Protein AF-A0A8B6C8G4-F1 (afdb_monomer)

Solvent-accessible surface area (backbone atoms only — not comparable to full-atom values): 9786 Å² total; per-residue (Å²): 141,75,68,68,64,62,50,53,52,53,51,51,54,58,63,74,62,64,73,76,78,64,76,90,49,58,99,66,37,37,70,28,88,89,69,49,67,44,55,48,82,54,49,60,63,91,54,79,80,37,96,80,40,46,37,55,51,87,55,77,76,71,68,75,41,63,93,75,34,34,70,36,101,86,72,50,67,31,75,45,74,84,71,48,80,76,64,97,81,79,86,76,82,86,90,73,92,89,81,84,78,87,71,88,72,74,48,74,70,57,52,53,51,51,54,53,52,52,52,51,54,54,50,52,51,50,50,52,50,50,52,50,48,54,53,48,52,54,47,51,54,51,49,52,56,48,46,61,73,73,66,74,124

Radius of gyration: 32.7 Å; Cα contacts (8 Å, |Δi|>4): 81; chains: 1; bounding box: 85×37×77 Å

Mean predicted aligned error: 20.76 Å

InterPro domains:
  IPR002172 Low-density lipoprotein (LDL) receptor class A repeat [PF00057] (24-59)
  IPR002172 Low-density lipoprotein (LDL) receptor class A repeat [PS50068] (24-60)
  IPR002172 Low-density lipoprotein (LDL) receptor class A repeat [SM00192] (24-61)
  IPR002172 Low-density lipoprotein (LDL) receptor class A repeat [cd00112] (25-59)
  IPR023415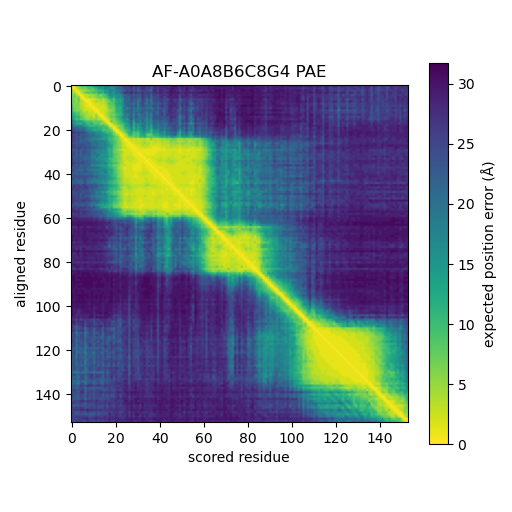 Low-density lipoprotein (LDL) receptor class A, conserved site [PS01209] (37-59)
  IPR036055 LDL receptor-like superfamily [G3DSA:4.10.400.10] (23-63)
  IPR036055 LDL receptor-like superfamily [SSF57424] (19-60)
  IPR051221 Low-density lipoprotein receptor-related [PTHR22722] (20-84)

Secondary structure (DSSP, 8-state):
--HHHHHHHHHHHHHHT------SS-TTEEE-TTS-EEEGGGTTSSS--STTSTTSTT-----PPPTT-EE-TTS-EESSGGGS---TT----S-------------HHHHHHHHHHHHHHHHHHHHHHHHHHHHHHHHHHHHHHHHHHHS--

Nearest PDB structures (foldseek):
  8yw2-assembly1_A  TM=6.667E-01  e=1.026E-03  Homo sapiens
  2fcw-assembly1_B  TM=5.399E-01  e=4.015E-04  Homo sapiens
  5b4y-assembly1_B  TM=6.047E-01  e=6.419E-04  Homo sapiens
  8yw1-assembly1_C  TM=5.897E-01  e=3.921E-03  Homo sapiens
  8jxd-assembly1_B-2  TM=5.571E-01  e=2.006E-03  Rattus norvegicus

Organism: Mytilus galloprovincialis (NCBI:txid29158)

Structure (mmCIF, N/CA/C/O backbone):
data_AF-A0A8B6C8G4-F1
#
_entry.id   AF-A0A8B6C8G4-F1
#
loop_
_atom_site.group_PDB
_atom_site.id
_atom_site.type_symbol
_atom_site.label_atom_id
_atom_site.label_alt_id
_atom_site.label_comp_id
_atom_site.label_asym_id
_atom_site.label_entity_id
_atom_site.label_seq_id
_atom_site.pdbx_PDB_ins_code
_atom_site.Cartn_x
_atom_site.Cartn_y
_atom_site.Cartn_z
_atom_site.occupancy
_atom_site.B_iso_or_equiv
_atom_site.auth_seq_id
_atom_site.auth_comp_id
_atom_site.auth_asym_id
_atom_site.auth_atom_id
_atom_site.pdbx_PDB_model_num
ATOM 1 N N . MET A 1 1 ? -23.536 -12.286 34.366 1.00 47.88 1 MET A N 1
ATOM 2 C CA . MET A 1 1 ? -22.351 -11.418 34.167 1.00 47.88 1 MET A CA 1
ATOM 3 C C . MET A 1 1 ? -21.100 -12.256 33.842 1.00 47.88 1 MET A C 1
ATOM 5 O O . MET A 1 1 ? -20.172 -12.292 34.631 1.00 47.88 1 MET A O 1
ATOM 9 N N . LYS A 1 2 ? -21.072 -12.982 32.708 1.00 55.75 2 LYS A N 1
ATOM 10 C CA . LYS A 1 2 ? -19.944 -13.869 32.309 1.00 55.75 2 LYS A CA 1
ATOM 11 C C . LYS A 1 2 ? -19.291 -13.495 30.964 1.00 55.75 2 LYS A C 1
ATOM 13 O O . LYS A 1 2 ? -18.298 -14.089 30.576 1.00 55.75 2 LYS A O 1
ATOM 18 N N . ILE A 1 3 ? -19.812 -12.470 30.286 1.00 52.50 3 ILE A N 1
ATOM 19 C CA . ILE A 1 3 ? -19.383 -12.043 28.941 1.00 52.50 3 ILE A CA 1
ATOM 20 C C . ILE A 1 3 ? -18.206 -11.048 28.965 1.00 52.50 3 ILE A C 1
ATOM 22 O O . ILE A 1 3 ? -17.544 -10.858 27.953 1.00 52.50 3 ILE A O 1
ATOM 26 N N . ARG A 1 4 ? -17.869 -10.451 30.119 1.00 68.25 4 ARG A N 1
ATOM 27 C CA . ARG A 1 4 ? -16.829 -9.404 30.185 1.00 68.25 4 ARG A CA 1
ATOM 28 C C . ARG A 1 4 ? -15.389 -9.920 30.198 1.00 68.25 4 ARG A C 1
ATOM 30 O O . ARG A 1 4 ? -14.518 -9.235 29.690 1.00 68.25 4 ARG A O 1
ATOM 37 N N . ILE A 1 5 ? -15.139 -11.119 30.722 1.00 61.88 5 ILE A N 1
ATOM 38 C CA . ILE A 1 5 ? -13.772 -11.659 30.830 1.00 61.88 5 ILE A CA 1
ATOM 39 C C . ILE A 1 5 ? -13.313 -12.251 29.486 1.00 61.88 5 ILE A C 1
ATOM 41 O O . ILE A 1 5 ? -12.198 -11.990 29.056 1.00 61.88 5 ILE A O 1
ATOM 45 N N . SER A 1 6 ? -14.196 -12.948 28.762 1.00 71.00 6 SER A N 1
ATOM 46 C CA . SER A 1 6 ? -13.865 -13.535 27.452 1.00 71.00 6 SER A CA 1
ATOM 47 C C . SER A 1 6 ? -13.630 -12.481 26.364 1.00 71.00 6 SER A C 1
ATOM 49 O O . SER A 1 6 ? -12.776 -12.673 25.507 1.00 71.00 6 SER A O 1
ATOM 51 N N . PHE A 1 7 ? -14.354 -11.357 26.406 1.00 73.31 7 PHE A N 1
ATOM 52 C CA . PHE A 1 7 ? -14.215 -10.291 25.408 1.00 73.31 7 PHE A CA 1
ATOM 53 C C . PHE A 1 7 ? -12.891 -9.533 25.573 1.00 73.31 7 PHE A C 1
ATOM 55 O O . PHE A 1 7 ? -12.218 -9.250 24.590 1.00 73.31 7 PHE A O 1
ATOM 62 N N . LEU A 1 8 ? -12.472 -9.278 26.819 1.00 74.19 8 LEU A N 1
ATOM 63 C CA . LEU A 1 8 ? -11.188 -8.637 27.115 1.00 74.19 8 LEU A CA 1
ATOM 64 C C . LEU A 1 8 ? -9.992 -9.511 26.724 1.00 74.19 8 LEU A C 1
ATOM 66 O O . LEU A 1 8 ? -9.002 -8.979 26.238 1.00 74.19 8 LEU A O 1
ATOM 70 N N . VAL A 1 9 ? -10.092 -10.835 26.879 1.00 76.50 9 VAL A N 1
ATOM 71 C CA . VAL A 1 9 ? -9.036 -11.771 26.455 1.00 76.50 9 VAL A CA 1
ATOM 72 C C . VAL A 1 9 ? -8.906 -11.807 24.930 1.00 76.50 9 VAL A C 1
ATOM 74 O O . VAL A 1 9 ? -7.793 -11.766 24.422 1.00 76.50 9 VAL A O 1
ATOM 77 N N . ILE A 1 10 ? -10.021 -11.811 24.193 1.00 74.94 10 ILE A N 1
ATOM 78 C CA . ILE A 1 10 ? -10.001 -11.772 22.721 1.00 74.94 10 ILE A CA 1
ATOM 79 C C . ILE A 1 10 ? -9.410 -10.448 22.225 1.00 74.94 10 ILE A C 1
ATOM 81 O O . ILE A 1 10 ? -8.524 -10.459 21.378 1.00 74.94 10 ILE A O 1
ATOM 85 N N . VAL A 1 11 ? -9.833 -9.319 22.802 1.00 77.94 11 VAL A N 1
ATOM 86 C CA . VAL A 1 11 ? -9.288 -7.994 22.464 1.00 77.94 11 VAL A CA 1
ATOM 87 C C . VAL A 1 11 ? -7.790 -7.915 22.782 1.00 77.94 11 VAL A C 1
ATOM 89 O O . VAL A 1 11 ? -7.026 -7.422 21.961 1.00 77.94 11 VAL A O 1
ATOM 92 N N . TYR A 1 12 ? -7.349 -8.452 23.925 1.00 77.62 12 TYR A N 1
ATOM 93 C CA . TYR A 1 12 ? -5.933 -8.511 24.299 1.00 77.62 12 TYR A CA 1
ATOM 94 C C . TYR A 1 12 ? -5.101 -9.327 23.296 1.00 77.62 12 TYR A C 1
ATOM 96 O O . TYR A 1 12 ? -4.070 -8.845 22.838 1.00 77.62 12 TYR A O 1
ATOM 104 N N . ILE A 1 13 ? -5.585 -10.505 22.885 1.00 73.44 13 ILE A N 1
ATOM 105 C CA . ILE A 1 13 ? -4.914 -11.363 21.892 1.00 73.44 13 ILE A CA 1
ATOM 106 C C . ILE A 1 13 ? -4.844 -10.678 20.516 1.00 73.44 13 ILE A C 1
ATOM 108 O O . ILE A 1 13 ? -3.820 -10.771 19.841 1.00 73.44 13 ILE A O 1
ATOM 112 N N . SER A 1 14 ? -5.889 -9.954 20.097 1.00 70.56 14 SER A N 1
ATOM 113 C CA . SER A 1 14 ? -5.883 -9.191 18.839 1.00 70.56 14 SER A CA 1
ATOM 114 C C . SER A 1 14 ? -4.897 -8.017 18.856 1.00 70.56 14 SER A C 1
ATOM 116 O O . SER A 1 14 ? -4.291 -7.732 17.830 1.00 70.56 14 SER A O 1
ATOM 118 N N . ILE A 1 15 ? -4.704 -7.362 20.009 1.00 71.19 15 ILE A N 1
ATOM 119 C CA . ILE A 1 15 ? -3.750 -6.250 20.168 1.00 71.19 15 ILE A CA 1
ATOM 120 C C . ILE A 1 15 ? -2.296 -6.754 20.174 1.00 71.19 15 ILE A C 1
ATOM 122 O O . ILE A 1 15 ? -1.432 -6.104 19.595 1.00 71.19 15 ILE A O 1
ATOM 126 N N . THR A 1 16 ? -2.005 -7.910 20.784 1.00 66.50 16 THR A N 1
ATOM 127 C CA . THR A 1 16 ? -0.635 -8.462 20.842 1.00 66.50 16 THR A CA 1
ATOM 128 C C . THR A 1 16 ? -0.210 -9.225 19.585 1.00 66.50 16 THR A C 1
ATOM 130 O O . THR A 1 16 ? 0.962 -9.561 19.462 1.00 66.50 16 THR A O 1
ATOM 133 N N . SER A 1 17 ? -1.139 -9.525 18.668 1.00 61.75 17 SER A N 1
ATOM 134 C CA . SER A 1 17 ? -0.864 -10.246 17.408 1.00 61.75 17 SER A CA 1
ATOM 135 C C . SER A 1 17 ? -0.681 -9.321 16.201 1.00 61.75 17 SER A C 1
ATOM 137 O O . SER A 1 17 ? -0.561 -9.802 15.074 1.00 61.75 17 SER A O 1
ATOM 139 N N . TYR A 1 18 ? -0.677 -8.001 16.409 1.00 63.53 18 TYR A N 1
ATOM 140 C CA . TYR A 1 18 ? -0.331 -7.041 15.367 1.00 63.53 18 TYR A CA 1
ATOM 141 C C . TYR A 1 18 ? 1.185 -7.074 15.151 1.00 63.53 18 TYR A C 1
ATOM 143 O O . TYR A 1 18 ? 1.927 -6.240 15.665 1.00 63.53 18 TYR A O 1
ATOM 151 N N . ASN A 1 19 ? 1.653 -8.084 14.420 1.00 65.44 19 ASN A N 1
ATOM 152 C CA . ASN A 1 19 ? 2.958 -8.008 13.789 1.00 65.44 19 ASN A CA 1
ATOM 153 C C . ASN A 1 19 ? 2.841 -6.963 12.684 1.00 65.44 19 ASN A C 1
ATOM 155 O O . ASN A 1 19 ? 2.297 -7.235 11.615 1.00 65.44 19 ASN A O 1
ATOM 159 N N . VAL A 1 20 ? 3.319 -5.756 12.976 1.00 69.62 20 VAL A N 1
ATOM 160 C CA . VAL A 1 20 ? 3.715 -4.813 11.936 1.00 69.62 20 VAL A CA 1
ATOM 161 C C . VAL A 1 20 ? 4.837 -5.504 11.185 1.00 69.62 20 VAL A C 1
ATOM 163 O O . VAL A 1 20 ? 5.959 -5.584 11.675 1.00 69.62 20 VAL A O 1
ATOM 166 N N . THR A 1 21 ? 4.532 -6.058 10.022 1.00 56.59 21 THR A N 1
ATOM 167 C CA . THR A 1 21 ? 5.556 -6.236 9.002 1.00 56.59 21 THR A CA 1
ATOM 168 C C . THR A 1 21 ? 5.907 -4.825 8.551 1.00 56.59 21 THR A C 1
ATOM 170 O O . THR A 1 21 ? 5.223 -4.252 7.701 1.00 56.59 21 THR A O 1
ATOM 173 N N . GLU A 1 22 ? 6.876 -4.213 9.240 1.00 56.06 22 GLU A N 1
ATOM 174 C CA . GLU A 1 22 ? 7.553 -3.028 8.724 1.00 56.06 22 GLU A CA 1
ATOM 175 C C . GLU A 1 22 ? 8.068 -3.386 7.335 1.00 56.06 22 GLU A C 1
ATOM 177 O O . GLU A 1 22 ? 8.484 -4.523 7.104 1.00 56.06 22 GLU A O 1
ATOM 182 N N . ALA A 1 23 ? 7.999 -2.432 6.410 1.00 59.81 23 ALA A N 1
ATOM 183 C CA . ALA A 1 23 ? 8.735 -2.549 5.166 1.00 59.81 23 ALA A CA 1
ATOM 184 C C . ALA A 1 23 ? 10.195 -2.859 5.530 1.00 59.81 23 ALA A C 1
ATOM 186 O O . ALA A 1 23 ? 10.822 -2.092 6.260 1.00 59.81 23 ALA A O 1
ATOM 187 N N . THR A 1 24 ? 10.679 -4.024 5.109 1.00 73.19 24 THR A N 1
ATOM 188 C CA . THR A 1 24 ? 11.983 -4.581 5.486 1.00 73.19 24 THR A CA 1
ATOM 189 C C . THR A 1 24 ? 13.137 -3.725 4.965 1.00 73.19 24 THR A C 1
ATOM 191 O O . THR A 1 24 ? 14.176 -3.669 5.618 1.00 73.19 24 THR A O 1
ATOM 194 N N . CYS A 1 25 ? 12.914 -2.978 3.876 1.00 86.44 25 CYS A N 1
ATOM 195 C CA . CYS A 1 25 ? 13.885 -2.083 3.247 1.00 86.44 25 CYS A CA 1
ATOM 196 C C . CYS A 1 25 ? 13.348 -0.648 3.072 1.00 86.44 25 CYS A C 1
ATOM 198 O O . CYS A 1 25 ? 12.136 -0.404 3.039 1.00 86.44 25 CYS A O 1
ATOM 200 N N . ALA A 1 26 ? 14.254 0.327 2.954 1.00 85.75 26 ALA A N 1
ATOM 201 C CA . ALA A 1 26 ? 13.913 1.717 2.664 1.00 85.75 26 ALA A CA 1
ATOM 202 C C . ALA A 1 26 ? 13.372 1.894 1.230 1.00 85.75 26 ALA A C 1
ATOM 204 O O . ALA A 1 26 ? 13.601 1.077 0.347 1.00 85.75 26 ALA A O 1
ATOM 205 N N . ALA A 1 27 ? 12.691 3.013 0.958 1.00 84.06 27 ALA A N 1
ATOM 206 C CA . ALA A 1 27 ? 12.071 3.279 -0.350 1.00 84.06 27 ALA A CA 1
ATOM 207 C C . ALA A 1 27 ? 13.052 3.321 -1.545 1.00 84.06 27 ALA A C 1
ATOM 209 O O . ALA A 1 27 ? 12.619 3.287 -2.693 1.00 84.06 27 ALA A O 1
ATOM 210 N N . ASN A 1 28 ? 14.354 3.453 -1.288 1.00 86.12 28 ASN A N 1
ATOM 211 C CA . ASN A 1 28 ? 15.431 3.486 -2.280 1.00 86.12 28 ASN A CA 1
ATOM 212 C C . ASN A 1 28 ? 16.293 2.209 -2.277 1.00 86.12 28 ASN A C 1
ATOM 214 O O . ASN A 1 28 ? 17.353 2.184 -2.913 1.00 86.12 28 ASN A O 1
ATOM 218 N N . GLU A 1 29 ? 15.862 1.179 -1.559 1.00 91.94 29 GLU A N 1
ATOM 219 C CA . GLU A 1 29 ? 16.538 -0.106 -1.429 1.00 91.94 29 GLU A CA 1
ATOM 220 C C . GLU A 1 29 ? 15.738 -1.208 -2.133 1.00 91.94 29 GLU A C 1
ATOM 222 O O . GLU A 1 29 ? 14.513 -1.140 -2.239 1.00 91.94 29 GLU A O 1
ATOM 227 N N . PHE A 1 30 ? 16.453 -2.206 -2.640 1.00 90.12 30 PHE A N 1
ATOM 228 C CA . PHE A 1 30 ? 15.906 -3.434 -3.196 1.00 90.12 30 PHE A CA 1
ATOM 229 C C . PHE A 1 30 ? 16.070 -4.559 -2.169 1.00 90.12 30 PHE A C 1
ATOM 231 O O . PHE A 1 30 ? 17.124 -4.676 -1.543 1.00 90.12 30 PHE A O 1
ATOM 238 N N . GLU A 1 31 ? 15.018 -5.355 -1.986 1.00 91.81 31 GLU A N 1
ATOM 239 C CA . GLU A 1 31 ? 15.016 -6.516 -1.095 1.00 91.81 31 GLU A CA 1
ATOM 240 C C . GLU A 1 31 ? 15.397 -7.773 -1.884 1.00 91.81 31 GLU A C 1
ATOM 242 O O . GLU A 1 31 ? 14.658 -8.202 -2.772 1.00 91.81 31 GLU A O 1
ATOM 247 N N . CYS A 1 32 ? 16.539 -8.364 -1.538 1.00 92.25 32 CYS A N 1
ATOM 248 C CA . CYS A 1 32 ? 16.973 -9.677 -2.001 1.00 92.25 32 CYS A CA 1
ATOM 249 C C . CYS A 1 32 ? 15.976 -10.763 -1.550 1.00 92.25 32 CYS A C 1
ATOM 251 O O . CYS A 1 32 ? 15.271 -10.608 -0.549 1.00 92.25 32 CYS A O 1
ATOM 253 N N . ALA A 1 33 ? 15.933 -11.912 -2.226 1.00 89.12 33 ALA A N 1
ATOM 254 C CA . ALA A 1 33 ? 15.013 -12.995 -1.868 1.00 89.12 33 ALA A CA 1
ATOM 255 C C . ALA A 1 33 ? 15.345 -13.658 -0.512 1.00 89.12 33 ALA A C 1
ATOM 257 O O . ALA A 1 33 ? 14.464 -14.249 0.122 1.00 89.12 33 ALA A O 1
ATOM 258 N N . ASP A 1 34 ? 16.578 -13.509 -0.024 1.00 88.25 34 ASP A N 1
ATOM 259 C CA . ASP A 1 34 ? 17.005 -13.864 1.332 1.00 88.25 34 ASP A CA 1
ATOM 260 C C . ASP A 1 34 ? 16.561 -12.859 2.422 1.00 88.25 34 ASP A C 1
ATOM 262 O O . ASP A 1 34 ? 16.742 -13.126 3.615 1.00 88.25 34 ASP A O 1
ATOM 266 N N . GLY A 1 35 ? 15.942 -11.738 2.030 1.00 88.00 35 GLY A N 1
ATOM 267 C CA . GLY A 1 35 ? 15.457 -10.672 2.908 1.00 88.00 35 GLY A CA 1
ATOM 268 C C . GLY A 1 35 ? 16.505 -9.616 3.276 1.00 88.00 35 GLY A C 1
ATOM 269 O O . GLY A 1 35 ? 16.256 -8.806 4.172 1.00 88.00 35 GLY A O 1
ATOM 270 N N . THR A 1 36 ? 17.688 -9.623 2.650 1.00 90.38 36 THR A N 1
ATOM 271 C CA . THR A 1 36 ? 18.660 -8.526 2.785 1.00 90.38 36 THR A CA 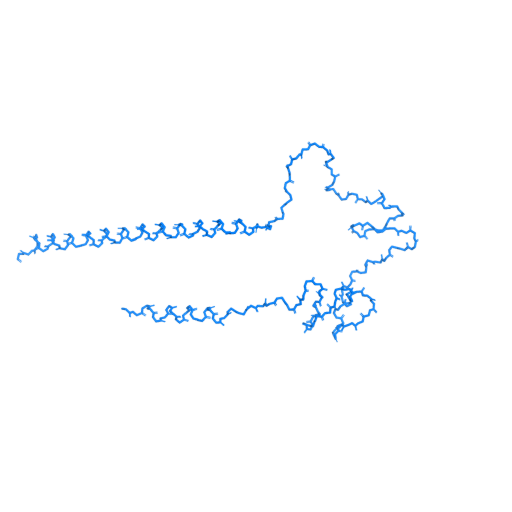1
ATOM 272 C C . THR A 1 36 ? 18.314 -7.339 1.887 1.00 90.38 36 THR A C 1
ATOM 274 O O . THR A 1 36 ? 17.661 -7.488 0.862 1.00 90.38 36 THR A O 1
ATOM 277 N N . CYS A 1 37 ? 18.739 -6.137 2.284 1.00 92.94 37 CYS A N 1
ATOM 278 C CA . CYS A 1 37 ? 18.481 -4.904 1.541 1.00 92.94 37 CYS A CA 1
ATOM 279 C C . CYS A 1 37 ? 19.774 -4.375 0.916 1.00 92.94 37 CYS A C 1
ATOM 281 O O . CYS A 1 37 ? 20.771 -4.180 1.618 1.00 92.94 37 CYS A O 1
ATOM 283 N N . ILE A 1 38 ? 19.733 -4.081 -0.379 1.00 91.88 38 ILE A N 1
ATOM 284 C CA . ILE A 1 38 ? 20.802 -3.408 -1.128 1.00 91.88 38 ILE A CA 1
ATOM 285 C C . ILE A 1 38 ? 20.272 -2.097 -1.713 1.00 91.88 38 ILE A C 1
ATOM 287 O O . ILE A 1 38 ? 19.068 -1.858 -1.728 1.00 91.88 38 ILE A O 1
ATOM 291 N N . GLN A 1 39 ? 21.137 -1.204 -2.200 1.00 92.19 39 GLN A N 1
ATOM 292 C CA . GLN A 1 39 ? 20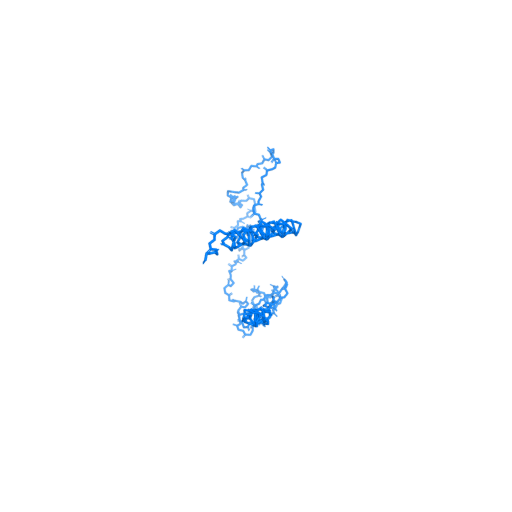.631 -0.017 -2.899 1.00 92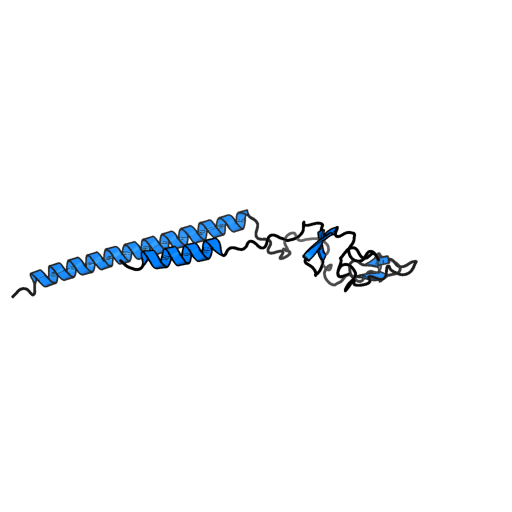.19 39 GLN A CA 1
ATOM 293 C C . GLN A 1 39 ? 20.013 -0.427 -4.236 1.00 92.19 39 GLN A C 1
ATOM 295 O O . GLN A 1 39 ? 20.606 -1.205 -4.971 1.00 92.19 39 GLN A O 1
ATOM 300 N N . SER A 1 40 ? 18.876 0.173 -4.591 1.00 87.44 40 SER A N 1
ATOM 301 C CA . SER A 1 40 ? 18.184 -0.083 -5.869 1.00 87.44 40 SER A CA 1
ATOM 302 C C . SER A 1 40 ? 19.041 0.140 -7.125 1.00 87.44 40 SER A C 1
ATOM 304 O O . SER A 1 40 ? 18.698 -0.359 -8.188 1.00 87.44 40 SER A O 1
ATOM 306 N N . VAL A 1 41 ? 20.153 0.878 -7.020 1.00 84.62 41 VAL A N 1
ATOM 307 C CA . VAL A 1 41 ? 21.110 1.087 -8.122 1.00 84.62 41 VAL A CA 1
ATOM 308 C C . VAL A 1 41 ? 21.963 -0.142 -8.444 1.00 84.62 41 VAL A C 1
ATOM 310 O O . VAL A 1 41 ? 22.537 -0.172 -9.524 1.00 84.62 41 VAL A O 1
ATOM 313 N N . TYR A 1 42 ? 22.049 -1.100 -7.519 1.00 90.50 42 TYR A N 1
ATOM 314 C CA . TYR A 1 42 ? 22.781 -2.365 -7.665 1.00 90.50 42 TYR A CA 1
ATOM 315 C C . TYR A 1 42 ? 21.872 -3.508 -8.129 1.00 90.50 42 TYR A C 1
ATOM 317 O O . TYR A 1 42 ? 22.247 -4.663 -8.083 1.00 90.50 42 TYR A O 1
ATOM 325 N N . GLN A 1 43 ? 20.631 -3.207 -8.508 1.00 89.50 43 GLN A N 1
ATOM 326 C CA . GLN A 1 43 ? 19.770 -4.202 -9.125 1.00 89.50 43 GLN A CA 1
ATOM 327 C C . GLN A 1 43 ? 20.063 -4.233 -10.629 1.00 89.50 43 GLN A C 1
ATOM 329 O O . GLN A 1 43 ? 19.880 -3.210 -11.297 1.00 89.50 43 GLN A O 1
ATOM 334 N N . CYS A 1 44 ? 20.418 -5.400 -11.167 1.00 89.88 44 CYS A N 1
ATOM 335 C CA . CYS A 1 44 ? 20.694 -5.608 -12.588 1.00 89.88 44 CYS A CA 1
ATOM 336 C C . CYS A 1 44 ? 21.864 -4.764 -13.120 1.00 89.88 44 CYS A C 1
ATOM 338 O O . CYS A 1 44 ? 21.745 -4.150 -14.189 1.00 89.88 44 CYS A O 1
ATOM 340 N N . ASP A 1 45 ? 22.966 -4.689 -12.373 1.00 87.75 45 ASP A N 1
ATOM 341 C CA . ASP A 1 45 ? 24.150 -3.890 -12.723 1.00 87.75 45 ASP A CA 1
ATOM 342 C C . ASP A 1 45 ? 25.364 -4.727 -13.178 1.00 87.75 45 ASP A C 1
ATOM 344 O O . ASP A 1 45 ? 26.467 -4.195 -13.337 1.00 87.75 45 ASP A O 1
ATOM 348 N N . ASP A 1 46 ? 25.135 -6.013 -13.467 1.00 86.50 46 ASP A N 1
ATOM 349 C CA . ASP A 1 46 ? 26.138 -7.031 -13.804 1.00 86.50 46 ASP A CA 1
ATOM 350 C C . ASP A 1 46 ? 27.071 -7.412 -12.629 1.00 86.50 46 ASP A C 1
ATOM 352 O O . ASP A 1 46 ? 28.069 -8.123 -12.833 1.00 86.50 46 ASP A O 1
ATOM 356 N N . SER A 1 47 ? 26.766 -6.973 -11.403 1.00 88.56 47 SER A N 1
ATOM 357 C CA . SER A 1 47 ? 27.441 -7.367 -10.166 1.00 88.56 47 SER A CA 1
ATOM 358 C C . SER A 1 47 ? 26.500 -8.142 -9.243 1.00 88.56 47 SER A C 1
ATOM 360 O O . SER A 1 47 ? 25.292 -8.127 -9.392 1.00 88.56 47 SER A O 1
ATOM 362 N N . PHE A 1 48 ? 27.079 -8.936 -8.344 1.00 92.56 48 PHE A N 1
ATOM 363 C CA . PHE A 1 48 ? 26.322 -9.765 -7.410 1.00 92.56 48 PHE A CA 1
ATOM 364 C C . PHE A 1 48 ? 26.505 -9.218 -5.995 1.00 92.56 48 PHE A C 1
ATOM 366 O O . PHE A 1 48 ? 27.488 -9.537 -5.314 1.00 92.56 48 PHE A O 1
ATOM 373 N N . GLU A 1 49 ? 25.555 -8.410 -5.551 1.00 93.12 49 GLU A N 1
ATOM 374 C CA . GLU A 1 49 ? 25.490 -7.817 -4.222 1.00 93.12 49 GLU A CA 1
ATOM 375 C C . GLU A 1 49 ? 24.628 -8.647 -3.264 1.00 93.12 49 GLU A C 1
ATOM 377 O O . GLU A 1 49 ? 24.955 -8.731 -2.073 1.00 93.12 49 GLU A O 1
ATOM 382 N N . CYS A 1 50 ? 23.569 -9.300 -3.752 1.00 93.06 50 CYS A N 1
ATOM 383 C CA . CYS A 1 50 ? 22.787 -10.228 -2.938 1.00 93.06 50 CYS A CA 1
ATOM 384 C C . CYS A 1 50 ? 23.547 -11.546 -2.704 1.00 93.06 50 CYS A C 1
ATOM 386 O O . CYS A 1 50 ? 24.181 -12.111 -3.597 1.00 93.06 50 CYS A O 1
ATOM 388 N N . SER A 1 51 ? 23.437 -12.107 -1.491 1.00 90.81 51 SER A N 1
ATOM 389 C CA . SER A 1 51 ? 24.098 -13.384 -1.148 1.00 90.81 51 SER A CA 1
ATOM 390 C C . SER A 1 51 ? 23.510 -14.591 -1.889 1.00 90.81 51 SER A C 1
ATOM 392 O O . SER A 1 51 ? 24.153 -15.639 -1.979 1.00 90.81 51 SER A O 1
ATOM 394 N N . ASP A 1 52 ? 22.286 -14.449 -2.391 1.00 91.50 52 ASP A N 1
ATOM 395 C CA . ASP A 1 52 ? 21.543 -15.431 -3.173 1.00 91.50 52 ASP A CA 1
ATOM 396 C C . ASP A 1 52 ? 21.470 -15.089 -4.671 1.00 91.50 52 ASP A C 1
ATOM 398 O O . ASP A 1 52 ? 20.815 -15.819 -5.410 1.00 91.50 52 ASP A O 1
ATOM 402 N N . PHE A 1 53 ? 22.162 -14.030 -5.115 1.00 90.25 53 PHE A N 1
ATOM 403 C CA . PHE A 1 53 ? 22.185 -13.536 -6.500 1.00 90.25 53 PHE A CA 1
ATOM 404 C C . PHE A 1 53 ? 20.837 -13.030 -7.033 1.00 90.25 53 PHE A C 1
ATOM 406 O O . PHE A 1 53 ? 20.683 -12.844 -8.239 1.00 90.25 53 PHE A O 1
ATOM 413 N N . SER A 1 54 ? 19.854 -12.827 -6.151 1.00 92.50 54 SER A N 1
ATOM 414 C CA . SER A 1 54 ? 18.490 -12.444 -6.534 1.00 92.50 54 SER A CA 1
ATOM 415 C C . SER A 1 54 ? 18.366 -11.032 -7.119 1.00 92.50 54 SER A C 1
ATOM 417 O O . SER A 1 54 ? 17.369 -10.736 -7.776 1.00 92.50 54 SER A O 1
ATOM 419 N N . ASP A 1 55 ? 19.371 -10.180 -6.925 1.00 91.56 55 ASP A N 1
ATOM 420 C CA . ASP A 1 55 ? 19.534 -8.873 -7.572 1.00 91.56 55 ASP A CA 1
ATOM 421 C C . ASP A 1 55 ? 19.754 -8.958 -9.081 1.00 91.56 55 ASP A C 1
ATOM 423 O O . ASP A 1 55 ? 19.309 -8.075 -9.813 1.00 91.56 55 ASP A O 1
ATOM 427 N N . GLU A 1 56 ? 20.362 -10.050 -9.540 1.00 92.69 56 GLU A N 1
ATOM 428 C CA . GLU A 1 56 ? 20.646 -10.316 -10.952 1.00 92.69 56 GLU A CA 1
ATOM 429 C C . GLU A 1 56 ? 19.705 -11.377 -11.553 1.00 92.69 56 GLU A C 1
ATOM 431 O O . GLU A 1 56 ? 19.803 -11.759 -12.726 1.00 92.69 56 GLU A O 1
ATOM 436 N N . GLU A 1 57 ? 18.753 -11.876 -10.761 1.00 88.06 57 GLU A N 1
ATOM 437 C CA . GLU A 1 57 ? 17.727 -12.796 -11.231 1.00 88.06 57 GLU A CA 1
ATOM 438 C C . GLU A 1 57 ? 16.557 -12.047 -11.874 1.00 88.06 57 GLU A C 1
ATOM 440 O O . GLU A 1 57 ? 16.047 -11.048 -11.375 1.00 88.06 57 GLU A O 1
ATOM 445 N N . ASN A 1 58 ? 16.074 -12.570 -13.006 1.00 79.69 58 ASN A N 1
ATOM 446 C CA . ASN A 1 58 ? 14.935 -12.002 -13.733 1.00 79.69 58 ASN A CA 1
ATOM 447 C C . ASN A 1 58 ? 15.113 -10.516 -14.108 1.00 79.69 58 ASN A C 1
ATOM 449 O O . ASN A 1 58 ? 14.132 -9.796 -14.312 1.00 79.69 58 ASN A O 1
ATOM 453 N N . CYS A 1 59 ? 16.361 -10.078 -14.287 1.00 82.25 59 CYS A N 1
ATOM 454 C CA . CYS A 1 59 ? 16.656 -8.854 -15.003 1.00 82.25 59 CYS A CA 1
ATOM 455 C C . CYS A 1 59 ? 16.055 -8.978 -16.398 1.00 82.25 59 CY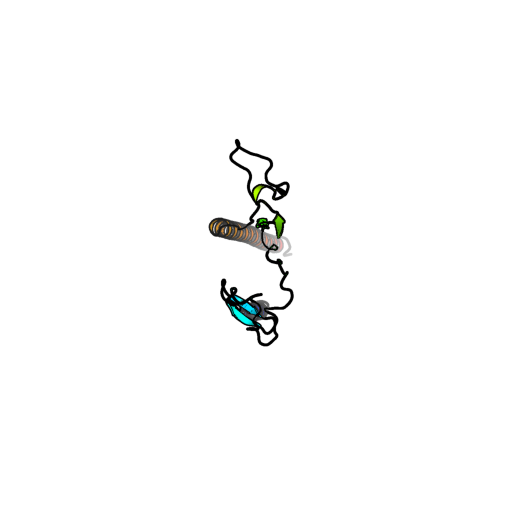S A C 1
ATOM 457 O O . CYS A 1 59 ? 16.535 -9.732 -17.252 1.00 82.25 59 CYS A O 1
ATOM 459 N N . THR A 1 60 ? 14.958 -8.259 -16.642 1.00 71.62 60 THR A N 1
ATOM 460 C CA . THR A 1 60 ? 14.545 -7.976 -18.008 1.00 71.62 60 THR A CA 1
ATOM 461 C C . THR A 1 60 ? 15.701 -7.212 -18.600 1.00 71.62 60 THR A C 1
ATOM 463 O O . THR A 1 60 ? 15.853 -6.025 -18.322 1.00 71.62 60 THR A O 1
ATOM 466 N N . VAL A 1 61 ? 16.540 -7.920 -19.357 1.00 57.66 61 VAL A N 1
ATOM 467 C CA . VAL A 1 61 ? 17.565 -7.325 -20.192 1.00 57.66 61 VAL A CA 1
ATOM 468 C C . VAL A 1 61 ? 16.793 -6.435 -21.149 1.00 57.66 61 VAL A C 1
ATOM 470 O O . VAL A 1 61 ? 16.356 -6.848 -22.222 1.00 57.66 61 VAL A O 1
ATOM 473 N N . VAL A 1 62 ? 16.570 -5.195 -20.734 1.00 56.47 62 VAL A N 1
ATOM 474 C CA . VAL A 1 62 ? 16.464 -4.102 -21.663 1.00 56.47 62 VAL A CA 1
ATOM 475 C C . VAL A 1 62 ? 17.836 -4.121 -22.293 1.00 56.47 62 VAL A C 1
ATOM 477 O O . VAL A 1 62 ? 18.777 -3.561 -21.741 1.00 56.47 62 VAL A O 1
ATOM 480 N N . GLN A 1 63 ? 17.994 -4.888 -23.374 1.00 57.94 63 GLN A N 1
ATOM 481 C CA . GLN A 1 63 ? 19.208 -4.784 -24.151 1.00 57.94 63 GLN A CA 1
ATOM 482 C C . GLN A 1 63 ? 19.324 -3.298 -24.463 1.00 57.94 63 GLN A C 1
ATOM 484 O O . GLN A 1 63 ? 18.405 -2.766 -25.099 1.00 57.94 63 GLN A O 1
ATOM 489 N N . PRO A 1 64 ? 20.364 -2.604 -23.962 1.00 67.50 64 PRO A N 1
ATOM 490 C CA . PRO A 1 64 ? 20.558 -1.221 -24.330 1.00 67.50 64 PRO A CA 1
ATOM 491 C C . PRO A 1 64 ? 20.585 -1.231 -25.849 1.00 67.50 64 PRO A C 1
ATOM 493 O O . PRO A 1 64 ? 21.289 -2.047 -26.455 1.00 67.50 64 PRO A O 1
ATOM 496 N N . CYS A 1 65 ? 19.697 -0.443 -26.449 1.00 72.88 65 CYS A N 1
ATOM 497 C CA . CYS A 1 65 ? 19.484 -0.478 -27.883 1.00 72.88 65 CYS A CA 1
ATOM 498 C C . CYS A 1 65 ? 20.843 -0.440 -28.590 1.00 72.88 65 CYS A C 1
ATOM 500 O O . CYS A 1 65 ? 21.686 0.393 -28.250 1.00 72.88 65 CYS A O 1
ATOM 502 N N . VAL A 1 66 ? 21.083 -1.388 -29.508 1.00 79.88 66 VAL A N 1
ATOM 503 C CA . VAL A 1 66 ? 22.385 -1.511 -30.183 1.00 79.88 66 VAL A CA 1
ATOM 504 C C . VAL A 1 66 ? 22.797 -0.165 -30.783 1.00 79.88 66 VAL A C 1
ATOM 506 O O . VAL A 1 66 ? 21.939 0.643 -31.143 1.00 79.88 66 VAL A O 1
ATOM 509 N N . GLU A 1 67 ? 24.106 0.089 -30.853 1.00 74.62 67 GLU A N 1
ATOM 510 C CA . GLU A 1 67 ? 24.663 1.404 -31.193 1.00 74.62 67 GLU A CA 1
ATOM 511 C C . GLU A 1 67 ? 23.922 2.086 -32.360 1.00 74.62 67 GLU A C 1
ATOM 513 O O . GLU A 1 67 ? 23.843 1.560 -33.471 1.00 74.62 67 GLU A O 1
ATOM 518 N N . GLY A 1 68 ? 23.369 3.274 -32.090 1.00 70.44 68 GLY A N 1
ATOM 519 C CA . GLY A 1 68 ? 22.598 4.064 -33.057 1.00 70.44 68 GLY A CA 1
ATOM 520 C C . GLY A 1 68 ? 21.075 3.954 -32.930 1.00 70.44 68 GLY A C 1
ATOM 521 O O . GLY A 1 68 ? 20.371 4.668 -33.644 1.00 70.44 68 GLY A O 1
ATOM 522 N N . LEU A 1 69 ? 20.560 3.124 -32.020 1.00 78.75 69 LEU A N 1
ATOM 523 C CA . LEU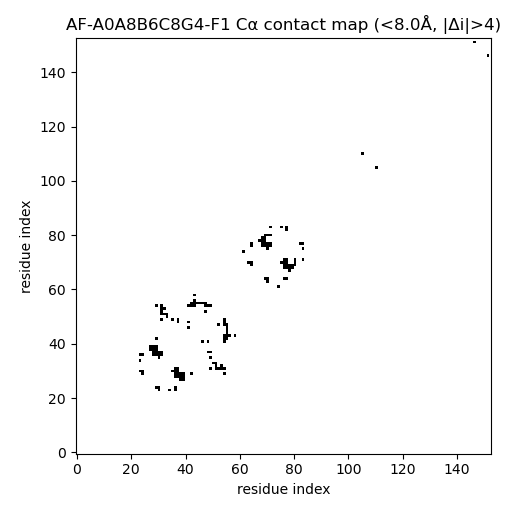 A 1 69 ? 19.145 3.094 -31.652 1.00 78.75 69 LEU A CA 1
ATOM 524 C C . LEU A 1 69 ? 18.903 3.724 -30.270 1.00 78.75 69 LEU A C 1
ATOM 526 O O . LEU A 1 69 ? 19.758 3.721 -29.390 1.00 78.75 69 LEU A O 1
ATOM 530 N N . GLN A 1 70 ? 17.717 4.294 -30.103 1.00 84.69 70 GLN A N 1
ATOM 531 C CA . GLN A 1 70 ? 17.208 4.974 -28.918 1.00 84.69 70 GLN A CA 1
ATOM 532 C C . GLN A 1 70 ? 16.043 4.163 -28.347 1.00 84.69 70 GLN A C 1
ATOM 534 O O . GLN A 1 70 ? 15.225 3.636 -29.101 1.00 84.69 70 GLN A O 1
ATOM 539 N N . GLN A 1 71 ? 15.957 4.073 -27.024 1.00 80.00 71 GLN A N 1
ATOM 540 C CA . GLN A 1 71 ? 14.916 3.307 -26.347 1.00 80.00 71 GLN A CA 1
ATOM 541 C C . GLN A 1 71 ? 13.668 4.163 -26.099 1.00 80.00 71 GLN A C 1
ATOM 543 O O . GLN A 1 71 ? 13.752 5.254 -25.535 1.00 80.00 71 GLN A O 1
ATOM 548 N N . CYS A 1 72 ? 12.503 3.653 -26.483 1.00 81.12 72 CYS A N 1
ATOM 549 C CA . CYS A 1 72 ? 11.203 4.221 -26.152 1.00 81.12 72 CYS A CA 1
ATOM 550 C C . CYS A 1 72 ? 10.835 3.934 -24.691 1.00 81.12 72 CYS A C 1
ATOM 552 O O . CYS A 1 72 ? 11.252 2.931 -24.115 1.00 81.12 72 CYS A O 1
ATOM 554 N N . SER A 1 73 ? 9.950 4.746 -24.106 1.00 78.25 73 SER A N 1
ATOM 555 C CA . SER A 1 73 ? 9.398 4.504 -22.760 1.00 78.25 73 SER A CA 1
ATOM 556 C C . SER A 1 73 ? 8.668 3.158 -22.627 1.00 78.25 73 SER A C 1
ATOM 558 O O . SER A 1 73 ? 8.471 2.675 -21.520 1.00 78.25 73 SER A O 1
ATOM 560 N N . SER A 1 74 ? 8.276 2.556 -23.754 1.00 74.31 74 SER A N 1
ATOM 561 C CA . SER A 1 74 ? 7.683 1.220 -23.849 1.00 74.31 74 SER A CA 1
ATOM 562 C C . SER A 1 74 ? 8.701 0.071 -23.845 1.00 74.31 74 SER A C 1
ATOM 564 O O . SER A 1 74 ? 8.288 -1.082 -23.812 1.00 74.31 74 SER A O 1
ATOM 566 N N . GLY A 1 75 ? 10.007 0.351 -23.921 1.00 73.75 75 GLY A N 1
ATOM 567 C CA . GLY A 1 75 ? 11.063 -0.662 -24.041 1.00 73.75 75 GLY A CA 1
ATOM 568 C C . GLY A 1 75 ? 11.489 -0.998 -25.476 1.00 73.75 75 GLY A C 1
ATOM 569 O O . GLY A 1 75 ? 12.483 -1.693 -25.656 1.00 73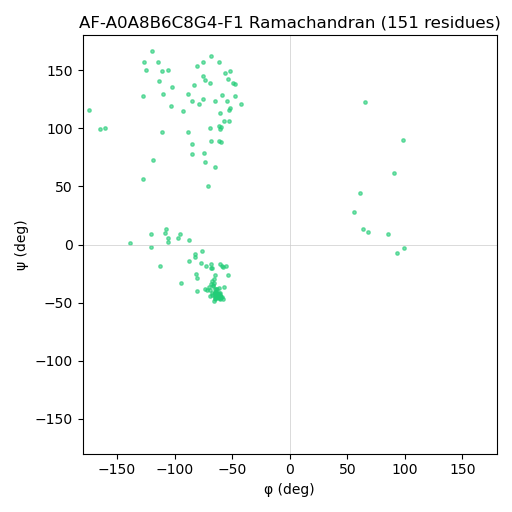.75 75 GLY A O 1
ATOM 570 N N . GLU A 1 76 ? 10.793 -0.482 -26.493 1.00 81.12 76 GLU A N 1
ATOM 571 C CA . GLU A 1 76 ? 11.132 -0.697 -27.910 1.00 81.12 76 GLU A CA 1
ATOM 572 C C . GLU A 1 76 ? 12.350 0.132 -28.349 1.00 81.12 76 GLU A C 1
ATOM 574 O O . GLU A 1 76 ? 12.514 1.275 -27.924 1.00 81.12 76 GLU A O 1
ATOM 579 N N . CYS A 1 77 ? 13.176 -0.404 -29.249 1.00 84.38 77 CYS A N 1
ATOM 580 C CA . CYS A 1 77 ? 14.366 0.277 -29.769 1.00 84.38 77 CYS A CA 1
ATOM 581 C C . CYS A 1 77 ? 14.133 0.828 -31.181 1.00 84.38 77 CYS A C 1
ATOM 583 O O . CYS A 1 77 ? 13.899 0.072 -32.123 1.00 84.38 77 CYS A O 1
ATOM 585 N N . VAL A 1 78 ? 14.254 2.145 -31.350 1.00 86.00 78 VAL A N 1
ATOM 586 C CA . VAL A 1 78 ? 14.005 2.865 -32.612 1.00 86.00 78 VAL A CA 1
ATOM 587 C C . VAL A 1 78 ? 15.216 3.698 -33.024 1.00 86.00 78 VAL A C 1
ATOM 589 O O . VAL A 1 78 ? 15.958 4.182 -32.182 1.00 86.00 78 VAL A O 1
ATOM 592 N N . ALA A 1 79 ? 15.447 3.911 -34.320 1.00 86.06 79 ALA A N 1
ATOM 593 C CA . ALA A 1 79 ? 16.561 4.759 -34.768 1.00 86.06 79 ALA A CA 1
ATOM 594 C C . ALA A 1 79 ? 16.369 6.234 -34.352 1.00 86.06 79 ALA A C 1
ATOM 596 O O . ALA A 1 79 ? 17.327 6.947 -34.041 1.00 86.06 79 ALA A O 1
ATOM 597 N N . ASN A 1 80 ? 15.115 6.692 -34.315 1.00 83.88 80 ASN A N 1
ATOM 598 C CA . ASN A 1 80 ? 14.736 8.033 -33.897 1.00 83.88 80 ASN A CA 1
ATOM 599 C C . ASN A 1 80 ? 13.660 7.958 -32.811 1.00 83.88 80 ASN A C 1
ATOM 601 O O . ASN A 1 80 ? 12.623 7.342 -33.026 1.00 83.88 80 ASN A O 1
ATOM 605 N N . ILE A 1 81 ? 13.871 8.629 -31.675 1.00 80.56 81 ILE A N 1
ATOM 606 C CA . ILE A 1 81 ? 12.914 8.655 -30.555 1.00 80.56 81 ILE A CA 1
ATOM 607 C C . ILE A 1 81 ? 11.518 9.190 -30.944 1.00 80.56 81 ILE A C 1
ATOM 609 O O . ILE A 1 81 ? 10.534 8.909 -30.270 1.00 80.56 81 ILE A O 1
ATOM 613 N N . ASN A 1 82 ? 11.402 9.925 -32.055 1.00 84.31 82 ASN A N 1
ATOM 614 C CA . ASN A 1 82 ? 10.114 10.393 -32.579 1.00 84.31 82 ASN A CA 1
ATOM 615 C C . ASN A 1 82 ? 9.305 9.300 -33.301 1.00 84.31 82 ASN A C 1
ATOM 617 O O . ASN A 1 82 ? 8.111 9.483 -33.518 1.00 84.31 82 ASN A O 1
ATOM 621 N N . ASP A 1 83 ? 9.940 8.183 -33.663 1.00 87.81 83 ASP A N 1
ATOM 622 C CA . ASP A 1 83 ? 9.296 7.033 -34.307 1.00 87.81 83 ASP A CA 1
ATOM 623 C C . ASP A 1 83 ? 8.722 6.040 -33.281 1.00 87.81 83 ASP A C 1
ATOM 625 O O . ASP A 1 83 ? 8.224 4.976 -33.655 1.00 87.81 83 ASP A O 1
ATOM 629 N N . CYS A 1 84 ? 8.787 6.360 -31.983 1.00 82.94 84 CYS A N 1
ATOM 630 C CA . CYS A 1 84 ? 8.185 5.531 -30.949 1.00 82.94 84 CYS A CA 1
ATOM 631 C C . CYS A 1 84 ? 6.680 5.384 -31.204 1.00 82.94 84 CYS A C 1
ATOM 633 O O . CYS A 1 84 ? 5.990 6.399 -31.368 1.00 82.94 84 CYS A O 1
ATOM 635 N N . PRO A 1 85 ? 6.142 4.146 -31.215 1.00 79.19 85 PRO A N 1
ATOM 636 C CA . PRO A 1 85 ? 4.711 3.953 -31.311 1.00 79.19 85 PRO A CA 1
ATOM 637 C C . PRO A 1 85 ? 4.089 4.635 -30.099 1.00 79.19 85 PRO A C 1
ATOM 639 O O . PRO A 1 85 ? 4.302 4.220 -28.960 1.00 79.19 85 PRO A O 1
ATOM 642 N N . ILE A 1 86 ? 3.330 5.701 -30.344 1.00 70.94 86 ILE A N 1
ATOM 643 C CA . ILE A 1 86 ? 2.397 6.202 -29.349 1.00 70.94 86 ILE A CA 1
ATOM 644 C C . ILE A 1 86 ? 1.432 5.048 -29.088 1.00 70.94 86 ILE A C 1
ATOM 646 O O . ILE A 1 86 ? 0.548 4.762 -29.899 1.00 70.94 86 ILE A O 1
ATOM 650 N N . THR A 1 87 ? 1.633 4.325 -27.983 1.00 55.38 87 THR A N 1
ATOM 651 C CA . THR A 1 87 ? 0.572 3.485 -27.436 1.00 55.38 87 THR A CA 1
ATOM 652 C C . THR A 1 87 ? -0.663 4.374 -27.377 1.00 55.38 87 THR A C 1
ATOM 654 O O . THR A 1 87 ? -0.566 5.583 -27.152 1.00 55.38 87 THR A O 1
ATOM 657 N N . SER A 1 88 ? -1.811 3.814 -27.728 1.00 57.31 88 SER A N 1
ATOM 658 C CA . SER A 1 88 ? -3.089 4.507 -27.863 1.00 57.31 88 SER A CA 1
ATOM 659 C C . SER A 1 88 ? -3.596 5.061 -26.524 1.00 57.31 88 SER A C 1
ATOM 661 O O . SER A 1 88 ? -4.613 4.620 -26.003 1.00 57.31 88 SER A O 1
ATOM 663 N N . GLU A 1 89 ? -2.879 6.037 -25.983 1.00 52.81 89 GLU A N 1
ATOM 664 C CA . GLU A 1 89 ? -3.135 6.766 -24.747 1.00 52.81 89 GLU A CA 1
ATOM 665 C C . GLU A 1 89 ? -2.841 8.266 -24.921 1.00 52.81 89 GLU A C 1
ATOM 667 O O . GLU A 1 89 ? -3.050 9.062 -24.013 1.00 52.81 89 GLU A O 1
ATOM 672 N N . ILE A 1 90 ? -2.431 8.692 -26.124 1.00 59.84 90 ILE A N 1
ATOM 673 C CA . ILE A 1 90 ? -2.270 10.110 -26.470 1.00 59.84 90 ILE A CA 1
ATOM 674 C C . ILE A 1 90 ? -3.042 10.432 -27.751 1.00 59.84 90 ILE A C 1
ATOM 676 O O . ILE A 1 90 ? -2.507 10.951 -28.727 1.00 59.84 90 ILE A O 1
ATOM 680 N N . GLN A 1 91 ? -4.345 10.155 -27.745 1.00 52.00 91 GLN A N 1
ATOM 681 C CA . GLN A 1 91 ? -5.260 10.806 -28.679 1.00 52.00 91 GLN A CA 1
ATOM 682 C C . GLN A 1 91 ? -6.312 11.615 -27.928 1.00 52.00 91 GLN A C 1
ATOM 684 O O . GLN A 1 91 ? -7.477 11.251 -27.912 1.00 52.00 91 GLN A O 1
ATOM 689 N N . THR A 1 92 ? -5.886 12.745 -27.355 1.00 47.88 92 THR A N 1
ATOM 690 C CA . THR A 1 92 ? -6.657 14.002 -27.401 1.00 47.88 92 THR A CA 1
ATOM 691 C C . THR A 1 92 ? -5.772 15.185 -27.013 1.00 47.88 92 THR A C 1
ATOM 693 O O . THR A 1 92 ? -5.522 15.469 -25.846 1.00 47.88 92 THR A O 1
ATOM 696 N N . THR A 1 93 ? -5.286 15.891 -28.026 1.00 58.00 93 THR A N 1
ATOM 697 C CA . THR A 1 93 ? -4.630 17.192 -27.913 1.00 58.00 93 THR A CA 1
ATOM 698 C C . THR A 1 93 ? -5.701 18.260 -27.652 1.00 58.00 93 THR A C 1
ATOM 700 O O . THR A 1 93 ? -6.605 18.394 -28.463 1.00 58.00 93 THR A O 1
ATOM 703 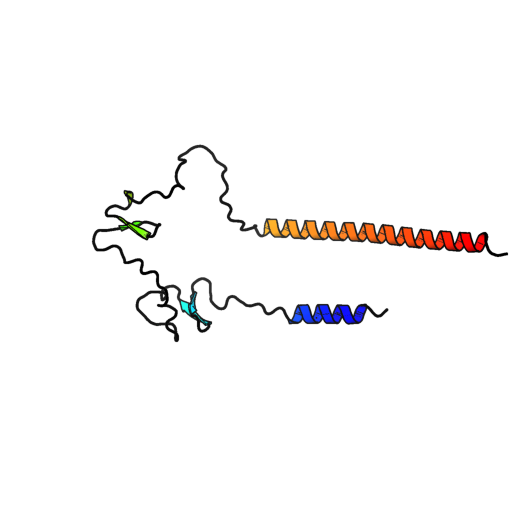N N . ILE A 1 94 ? -5.551 19.046 -26.576 1.00 62.25 94 ILE A N 1
ATOM 704 C CA . ILE A 1 94 ? -6.070 20.423 -26.413 1.00 62.25 94 ILE A CA 1
ATOM 705 C C . ILE A 1 94 ? -7.613 20.582 -26.381 1.00 62.25 94 ILE A C 1
ATOM 707 O O . ILE A 1 94 ? -8.313 20.328 -27.350 1.00 62.25 94 ILE A O 1
ATOM 711 N N . ALA A 1 95 ? -8.105 21.171 -25.281 1.00 54.94 95 ALA A N 1
ATOM 712 C CA . ALA A 1 95 ? -9.488 21.611 -25.012 1.00 54.94 95 ALA A CA 1
ATOM 713 C C . ALA A 1 95 ? -10.447 20.612 -24.335 1.00 54.94 95 ALA A C 1
ATOM 715 O O . ALA A 1 95 ? -11.533 20.348 -24.830 1.00 54.94 95 ALA A O 1
ATOM 716 N N . SER A 1 96 ? -10.113 20.197 -23.114 1.00 39.06 96 SER A N 1
ATOM 717 C CA . SER A 1 96 ? -11.055 20.252 -21.984 1.00 39.06 96 SER A CA 1
ATOM 718 C C . SER A 1 96 ? -10.332 19.848 -20.707 1.00 39.06 96 SER A C 1
ATOM 720 O O . SER A 1 96 ? -9.884 18.718 -20.553 1.00 39.06 96 SER A O 1
ATOM 722 N N . SER A 1 97 ? -10.227 20.786 -19.775 1.00 56.50 97 SER A N 1
ATOM 723 C CA . SER A 1 97 ? -10.075 20.478 -18.359 1.00 56.50 97 SER A CA 1
ATOM 724 C C . SER A 1 97 ? -11.110 19.428 -17.934 1.00 56.50 97 SER A C 1
ATOM 726 O O . SER A 1 97 ? -12.282 19.609 -18.262 1.00 56.50 97 SER A O 1
ATOM 728 N N . GLN A 1 98 ? -10.681 18.458 -17.117 1.00 48.38 98 GLN A N 1
ATOM 729 C CA . GLN A 1 98 ? -11.474 17.446 -16.387 1.00 48.38 98 GLN A CA 1
ATOM 730 C C . GLN A 1 98 ? -11.542 16.064 -17.068 1.00 48.38 98 GLN A C 1
ATOM 732 O O . GLN A 1 98 ? -12.461 15.755 -17.817 1.00 48.38 98 GLN A O 1
ATOM 737 N N . GLY A 1 99 ? -10.575 15.210 -16.727 1.00 40.53 99 GLY A N 1
ATOM 738 C CA . GLY A 1 99 ? -10.570 13.770 -16.984 1.00 40.53 99 GLY A CA 1
ATOM 739 C C . GLY A 1 99 ? -9.558 13.126 -16.040 1.00 40.53 99 GLY A C 1
ATOM 740 O O . GLY A 1 99 ? -8.359 13.284 -16.222 1.00 40.53 99 GLY A O 1
ATOM 741 N N . GLN A 1 100 ? -10.062 12.536 -14.962 1.00 39.16 100 GLN A N 1
ATOM 742 C CA . GLN A 1 100 ? -9.309 12.045 -13.813 1.00 39.16 100 GLN A CA 1
ATOM 743 C C . GLN A 1 100 ? -8.657 10.695 -14.131 1.00 39.16 100 GLN A C 1
ATOM 745 O O . GLN A 1 100 ? -9.365 9.738 -14.439 1.00 39.16 100 GLN A O 1
ATOM 750 N N . SER A 1 101 ? -7.328 10.619 -14.035 1.00 39.12 101 SER A N 1
ATOM 751 C CA . SER A 1 101 ? -6.610 9.360 -13.861 1.00 39.12 101 SER A CA 1
ATOM 752 C C . SER A 1 101 ? -6.994 8.774 -12.503 1.00 39.12 101 SER A C 1
ATOM 754 O O . SER A 1 101 ? -6.913 9.434 -11.465 1.00 39.12 101 SER A O 1
ATOM 756 N N . SER A 1 102 ? -7.496 7.548 -12.530 1.00 46.88 102 SER A N 1
ATOM 757 C CA . SER A 1 102 ? -7.837 6.735 -11.371 1.00 46.88 102 SER A CA 1
ATOM 758 C C . SER A 1 102 ? -6.568 6.220 -10.692 1.00 46.88 102 SER A C 1
ATOM 760 O O . SER A 1 102 ? -6.261 5.035 -10.753 1.00 46.88 102 SER A O 1
ATOM 762 N N . ASP A 1 103 ? -5.846 7.129 -10.045 1.00 44.84 103 ASP A N 1
ATOM 763 C CA . ASP A 1 103 ? -5.022 6.802 -8.891 1.00 44.84 103 ASP A CA 1
ATOM 764 C C . ASP A 1 103 ? -5.938 6.935 -7.670 1.00 44.84 103 ASP A C 1
ATOM 766 O O . ASP A 1 103 ? -6.165 8.037 -7.166 1.00 44.84 103 ASP A O 1
ATOM 770 N N . ASP A 1 104 ? -6.503 5.823 -7.191 1.00 52.66 104 ASP A N 1
ATOM 771 C CA . ASP A 1 104 ? -7.271 5.761 -5.935 1.00 52.66 104 ASP A CA 1
ATOM 772 C C . ASP A 1 104 ? -6.337 5.908 -4.713 1.00 52.66 104 ASP A C 1
ATOM 774 O O . ASP A 1 104 ? -6.364 5.140 -3.755 1.00 52.66 104 ASP A O 1
ATOM 778 N N . SER A 1 105 ? -5.483 6.930 -4.722 1.00 56.12 105 SER A N 1
ATOM 779 C CA . SER A 1 105 ? -4.736 7.375 -3.551 1.00 56.12 105 SER A CA 1
ATOM 780 C C . SER A 1 105 ? -5.627 8.326 -2.759 1.00 56.12 105 SER A C 1
ATOM 782 O O . SER A 1 105 ? -5.519 9.549 -2.844 1.00 56.12 105 SER A O 1
ATOM 784 N N . LEU A 1 106 ? -6.573 7.741 -2.022 1.00 59.53 106 LEU A N 1
ATOM 785 C CA . LEU A 1 106 ? -7.503 8.434 -1.135 1.00 59.53 106 LEU A CA 1
ATOM 786 C C . LEU A 1 106 ? -6.722 9.342 -0.171 1.00 59.53 106 LEU A C 1
ATOM 788 O O . LEU A 1 106 ? -6.060 8.872 0.754 1.00 59.53 106 LEU A O 1
ATOM 792 N N . SER A 1 107 ? -6.782 10.654 -0.401 1.00 62.53 107 SER A N 1
ATOM 793 C CA . SER A 1 107 ? -6.020 11.637 0.372 1.00 62.53 107 SER A CA 1
ATOM 794 C C . SER A 1 107 ? -6.319 11.519 1.874 1.00 62.53 107 SER A C 1
ATOM 796 O O . SER A 1 107 ? -7.441 11.208 2.278 1.00 62.53 107 SER A O 1
ATOM 798 N N . ALA A 1 108 ? -5.339 11.808 2.737 1.00 62.84 108 ALA A N 1
ATOM 799 C CA . ALA A 1 108 ? -5.489 11.719 4.198 1.00 62.84 108 ALA A CA 1
ATOM 800 C C . ALA A 1 108 ? -6.694 12.525 4.747 1.00 62.84 108 ALA A C 1
ATOM 802 O O . ALA A 1 108 ? -7.288 12.160 5.763 1.00 62.84 108 ALA A O 1
ATOM 803 N N . LEU A 1 109 ? -7.105 13.585 4.038 1.00 63.28 109 LEU A N 1
ATOM 804 C CA . LEU A 1 109 ? -8.314 14.362 4.324 1.00 63.28 109 LEU A CA 1
ATOM 805 C C . LEU A 1 109 ? -9.605 13.567 4.042 1.00 63.28 109 LEU A C 1
ATOM 807 O O . LEU A 1 109 ? -10.557 13.641 4.818 1.00 63.28 109 LEU A O 1
ATOM 811 N N . GLN A 1 110 ? -9.633 12.776 2.966 1.00 70.75 110 GLN A N 1
ATOM 812 C CA . GLN A 1 110 ? -10.765 11.913 2.618 1.00 70.75 110 GLN A CA 1
ATOM 813 C C . GLN A 1 110 ? -10.904 10.733 3.597 1.00 70.75 110 GLN A C 1
ATOM 815 O O . GLN A 1 110 ? -12.024 10.406 3.989 1.00 70.75 110 GLN A O 1
ATOM 820 N N . VAL A 1 111 ? -9.793 10.158 4.076 1.00 83.25 111 VAL A N 1
ATOM 821 C CA . VAL A 1 111 ? -9.807 9.107 5.116 1.00 83.25 111 VAL A CA 1
ATOM 822 C C . VAL A 1 111 ? -10.390 9.635 6.433 1.00 83.25 111 VAL A C 1
ATOM 824 O O . VAL A 1 111 ? -11.232 8.978 7.049 1.00 83.25 111 VAL A O 1
ATOM 827 N N . GLY A 1 112 ? -10.014 10.853 6.840 1.00 81.75 112 GLY A N 1
ATOM 828 C CA . GLY A 1 112 ? -10.535 11.485 8.056 1.00 81.75 112 GLY A CA 1
ATOM 829 C C . GLY A 1 112 ? -12.053 11.691 8.032 1.00 81.75 112 GLY A C 1
ATOM 830 O O . GLY A 1 112 ? -12.733 11.399 9.017 1.00 81.75 112 GLY A O 1
ATOM 831 N N . ILE A 1 113 ? -12.607 12.127 6.897 1.00 89.19 113 ILE A N 1
ATOM 832 C CA . ILE A 1 113 ? -14.057 12.323 6.735 1.00 89.19 113 ILE A CA 1
ATOM 833 C C . ILE A 1 113 ? -14.802 10.988 6.847 1.00 89.19 113 ILE A C 1
ATOM 835 O O . ILE A 1 113 ? -15.803 10.909 7.557 1.00 89.19 113 ILE A O 1
ATOM 839 N N . ILE A 1 114 ? -14.295 9.927 6.211 1.00 86.81 114 ILE A N 1
ATOM 840 C CA . ILE A 1 114 ? -14.915 8.596 6.264 1.00 86.81 114 ILE A CA 1
ATOM 841 C C . ILE A 1 114 ? -14.960 8.076 7.706 1.00 86.81 114 ILE A C 1
ATOM 843 O O . ILE A 1 114 ? -16.009 7.611 8.150 1.00 86.81 114 ILE A O 1
ATOM 847 N N . ILE A 1 115 ? -13.873 8.221 8.470 1.00 89.06 115 ILE A N 1
ATOM 848 C CA . ILE A 1 115 ? -13.826 7.809 9.882 1.00 89.06 115 ILE A CA 1
ATOM 849 C C . ILE A 1 115 ? -14.860 8.582 10.712 1.00 89.06 115 ILE A C 1
ATOM 851 O O . ILE A 1 115 ? -15.613 7.975 11.476 1.00 89.06 115 ILE A O 1
ATOM 855 N N . VAL A 1 116 ? -14.950 9.905 10.541 1.00 94.44 116 VAL A N 1
ATOM 856 C CA . VAL A 1 116 ? -15.936 10.736 11.255 1.00 94.44 116 VAL A CA 1
ATOM 857 C C . VAL A 1 116 ? -17.367 10.321 10.899 1.00 94.44 116 VAL A C 1
ATOM 859 O O . VAL A 1 116 ? -18.198 10.162 11.794 1.00 94.44 116 VAL A O 1
ATOM 862 N N . CYS A 1 117 ? -17.656 10.076 9.619 1.00 92.81 117 CYS A N 1
ATOM 863 C CA . CYS A 1 117 ? -18.963 9.599 9.172 1.00 92.81 117 CYS A CA 1
ATOM 864 C C . CYS A 1 117 ? -19.323 8.239 9.788 1.00 92.81 117 CYS A C 1
ATOM 866 O O . CYS A 1 117 ? -20.435 8.074 10.291 1.00 92.81 117 CYS A O 1
ATOM 868 N N . VAL A 1 118 ? -18.388 7.285 9.808 1.00 94.62 118 VAL A N 1
ATOM 869 C CA . VAL A 1 118 ? -18.601 5.957 10.407 1.00 94.62 118 VAL A CA 1
ATOM 870 C C . VAL A 1 118 ? -18.884 6.070 11.907 1.00 94.62 118 VAL A C 1
ATOM 872 O O . VAL A 1 118 ? -19.838 5.464 12.395 1.00 94.62 118 VAL A O 1
ATOM 875 N N . LEU A 1 119 ? -18.125 6.892 12.639 1.00 96.12 119 LEU A N 1
ATOM 876 C CA . LEU A 1 119 ? -18.347 7.111 14.072 1.00 96.12 119 LEU A CA 1
ATOM 877 C C . LEU A 1 119 ? -19.730 7.708 14.357 1.00 96.12 119 LEU A C 1
ATOM 879 O O . LEU A 1 119 ? -20.424 7.237 15.259 1.00 96.12 119 LEU A O 1
ATOM 883 N N . ILE A 1 120 ? -20.167 8.694 13.567 1.00 96.50 120 ILE A N 1
ATOM 884 C CA . ILE A 1 120 ? -21.501 9.294 13.702 1.00 96.50 120 ILE A CA 1
ATOM 885 C C . ILE A 1 120 ? -22.591 8.238 13.484 1.00 96.50 120 ILE A C 1
ATOM 887 O O . ILE A 1 120 ? -23.509 8.134 14.297 1.00 96.50 120 ILE A O 1
ATOM 891 N N . VAL A 1 121 ? -22.481 7.417 12.437 1.00 96.69 121 VAL A N 1
ATOM 892 C CA . VAL A 1 121 ? -23.463 6.360 12.145 1.00 96.69 121 VAL A CA 1
ATOM 893 C C . VAL A 1 121 ? -23.549 5.348 13.293 1.00 96.69 121 VAL A C 1
ATOM 895 O O . VAL A 1 121 ? -24.649 5.016 13.736 1.00 96.69 121 VAL A O 1
ATOM 898 N N . VAL A 1 122 ? -22.412 4.907 13.837 1.00 96.06 122 VAL A N 1
ATOM 899 C CA . VAL A 1 122 ? -22.370 3.967 14.972 1.00 96.06 122 VAL A CA 1
ATOM 900 C C . VAL A 1 122 ? -23.007 4.568 16.229 1.00 96.06 122 VAL A C 1
ATOM 902 O O . VAL A 1 122 ? -23.765 3.884 16.925 1.00 96.06 122 VAL A O 1
ATOM 905 N N . ILE A 1 123 ? -22.748 5.847 16.513 1.00 96.62 123 ILE A N 1
ATOM 906 C CA . ILE A 1 123 ? -23.357 6.557 17.645 1.00 96.62 123 ILE A CA 1
ATOM 907 C C . ILE A 1 123 ? -24.877 6.632 17.472 1.00 96.62 123 ILE A C 1
ATOM 909 O O . ILE A 1 123 ? -25.613 6.321 18.408 1.00 96.62 123 ILE A O 1
ATOM 913 N N . LEU A 1 124 ? -25.364 6.978 16.277 1.00 97.25 124 LEU A N 1
ATOM 914 C CA . LEU A 1 124 ? -26.800 7.061 16.001 1.00 97.25 124 LEU A CA 1
ATOM 915 C C . LEU A 1 124 ? -27.493 5.704 16.150 1.00 97.25 124 LEU A C 1
ATOM 917 O O . LEU A 1 124 ? -28.529 5.621 16.808 1.00 97.25 124 LEU A O 1
ATOM 921 N N . ILE A 1 125 ? -26.900 4.632 15.618 1.00 96.44 125 ILE A N 1
ATOM 922 C CA . ILE A 1 125 ? -27.417 3.267 15.793 1.00 96.44 125 ILE A CA 1
ATOM 923 C C . ILE A 1 125 ? -27.476 2.914 17.282 1.00 96.44 125 ILE A C 1
ATOM 925 O O . ILE A 1 125 ? -28.496 2.423 17.761 1.00 96.44 125 ILE A O 1
ATOM 929 N N . SER A 1 126 ? -26.421 3.224 18.036 1.00 95.75 126 SER A N 1
ATOM 930 C CA . SER A 1 126 ? -26.369 2.965 19.478 1.00 95.75 126 SER A CA 1
ATOM 931 C C . SER A 1 126 ? -27.476 3.709 20.230 1.00 95.75 126 SER A C 1
ATOM 933 O O . SER A 1 126 ? -28.154 3.114 21.064 1.00 95.75 126 SER A O 1
ATOM 935 N N . ILE A 1 127 ? -27.718 4.983 19.903 1.00 96.50 127 ILE A N 1
ATOM 936 C CA . ILE A 1 127 ? -28.798 5.786 20.495 1.00 96.50 127 ILE A CA 1
ATOM 937 C C . ILE A 1 127 ? -30.170 5.181 20.176 1.00 96.50 127 ILE A C 1
ATOM 939 O O . ILE A 1 127 ? -31.003 5.065 21.074 1.00 96.50 127 ILE A O 1
ATOM 943 N N . VAL A 1 128 ? -30.408 4.758 18.931 1.00 96.56 128 VAL A N 1
ATOM 944 C CA . VAL A 1 128 ? -31.674 4.124 18.522 1.00 96.56 128 VAL A CA 1
ATOM 945 C C . VAL A 1 128 ? -31.897 2.808 19.266 1.00 96.56 128 VAL A C 1
ATOM 947 O O . VAL A 1 128 ? -32.998 2.558 19.759 1.00 96.56 128 VAL A O 1
ATOM 950 N N . LEU A 1 129 ? -30.856 1.984 19.406 1.00 94.75 129 LEU A N 1
ATOM 951 C CA . LEU A 1 129 ? -30.930 0.728 20.151 1.00 94.75 129 LEU A CA 1
ATOM 952 C C . LEU A 1 129 ? -31.184 0.966 21.640 1.00 94.75 129 LEU A C 1
ATOM 954 O O . LEU A 1 129 ? -32.017 0.280 22.226 1.00 94.75 129 LEU A O 1
ATOM 958 N N . ILE A 1 130 ? -30.527 1.961 22.244 1.00 93.25 130 ILE A N 1
ATOM 959 C CA . ILE A 1 130 ? -30.768 2.356 23.637 1.00 93.25 130 ILE A CA 1
ATOM 960 C C . ILE A 1 130 ? -32.203 2.861 23.805 1.00 93.25 130 ILE A C 1
ATOM 962 O O . ILE A 1 130 ? -32.888 2.437 24.731 1.00 93.25 130 ILE A O 1
ATOM 966 N N . TYR A 1 131 ? -32.693 3.712 22.900 1.00 93.88 131 TYR A N 1
ATOM 967 C CA . TYR A 1 131 ? -34.075 4.190 22.916 1.00 93.88 131 TYR A CA 1
ATOM 968 C C . TYR A 1 131 ? -35.069 3.026 22.851 1.00 93.88 131 TYR A C 1
ATOM 970 O O . TYR A 1 131 ? -36.000 2.959 23.656 1.00 93.88 131 TYR A O 1
ATOM 978 N N . PHE A 1 132 ? -34.849 2.078 21.936 1.00 93.62 132 PHE A N 1
ATOM 979 C CA . PHE A 1 132 ? -35.699 0.900 21.805 1.00 93.62 132 PHE A CA 1
ATOM 980 C C . PHE A 1 132 ? -35.626 0.010 23.049 1.00 93.62 132 PHE A C 1
ATOM 982 O O . PHE A 1 132 ? -36.659 -0.448 23.526 1.00 93.62 132 PHE A O 1
ATOM 989 N N . PHE A 1 133 ? -34.437 -0.183 23.622 1.00 89.38 133 PHE A N 1
ATOM 990 C CA . PHE A 1 133 ? -34.237 -0.969 24.837 1.00 89.38 133 PHE A CA 1
ATOM 991 C C . PHE A 1 133 ? -34.935 -0.338 26.048 1.00 89.38 133 PHE A C 1
ATOM 993 O O . PHE A 1 133 ? -35.680 -1.020 26.746 1.00 89.38 133 PHE A O 1
ATOM 1000 N N . ILE A 1 134 ? -34.784 0.976 26.247 1.00 89.25 134 ILE A N 1
ATOM 1001 C CA . ILE A 1 134 ? -35.493 1.729 27.292 1.00 89.25 134 ILE A CA 1
ATOM 1002 C C . ILE A 1 134 ? -37.003 1.624 27.079 1.00 89.25 134 ILE A C 1
ATOM 1004 O O . ILE A 1 134 ? -37.752 1.366 28.021 1.00 89.25 134 ILE A O 1
ATOM 1008 N N . ARG A 1 135 ? -37.480 1.787 25.838 1.00 87.88 135 ARG A N 1
ATOM 1009 C CA . ARG A 1 135 ? -38.910 1.688 25.528 1.00 87.88 135 AR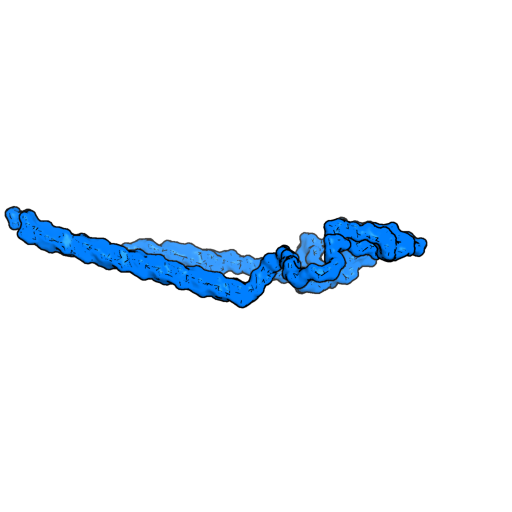G A CA 1
ATOM 1010 C C . ARG A 1 135 ? -39.451 0.281 25.765 1.00 87.88 135 ARG A C 1
ATOM 1012 O O . ARG A 1 135 ? -40.586 0.154 26.235 1.00 87.88 135 ARG A O 1
ATOM 1019 N N . TYR A 1 136 ? -38.660 -0.737 25.445 1.00 80.19 136 TYR A N 1
ATOM 1020 C CA . TYR A 1 136 ? -38.974 -2.144 25.646 1.00 80.19 136 TYR A CA 1
ATOM 1021 C C . TYR A 1 136 ? -39.058 -2.481 27.136 1.00 80.19 136 TYR A C 1
ATOM 1023 O O . TYR A 1 136 ? -40.069 -3.028 27.577 1.00 80.19 136 TYR A O 1
ATOM 1031 N N . GLU A 1 137 ? -38.065 -2.078 27.931 1.00 77.75 137 GLU A N 1
ATOM 1032 C CA . GLU A 1 137 ? -38.060 -2.301 29.378 1.00 77.75 137 GLU A CA 1
ATOM 1033 C C . GLU A 1 137 ? -39.206 -1.535 30.061 1.00 77.75 137 GLU A C 1
ATOM 1035 O O . GLU A 1 137 ? -39.946 -2.102 30.864 1.00 77.75 137 GLU A O 1
ATOM 1040 N N . TYR A 1 138 ? -39.466 -0.289 29.650 1.00 71.00 138 TYR A N 1
ATOM 1041 C CA . TYR A 1 138 ? -40.624 0.481 30.114 1.00 71.00 138 TYR A CA 1
ATOM 1042 C C . TYR A 1 138 ? -41.960 -0.187 29.753 1.00 71.00 138 TYR A C 1
ATOM 1044 O O . TYR A 1 138 ? -42.910 -0.167 30.542 1.00 71.00 138 TYR A O 1
ATOM 1052 N N . SER A 1 139 ? -42.047 -0.804 28.570 1.00 70.38 139 SER A N 1
ATOM 1053 C CA . SER A 1 139 ? -43.226 -1.567 28.161 1.00 70.38 139 SER A CA 1
ATOM 1054 C C . SER A 1 139 ? -43.415 -2.787 29.064 1.00 70.38 139 SER A C 1
ATOM 1056 O O . SER A 1 139 ? -44.509 -2.980 29.584 1.00 70.38 139 SER A O 1
ATOM 1058 N N . GLN A 1 140 ? -42.356 -3.556 29.328 1.00 65.75 140 GLN A N 1
ATOM 1059 C CA . GLN A 1 140 ? -42.389 -4.720 30.223 1.00 65.75 140 GLN A CA 1
ATOM 1060 C C . GLN A 1 140 ? -42.775 -4.345 31.664 1.00 65.75 140 GLN A C 1
ATOM 1062 O O . GLN A 1 140 ? -43.643 -4.989 32.247 1.00 65.75 140 GLN A O 1
ATOM 1067 N N . VAL A 1 141 ? -42.226 -3.262 32.227 1.00 69.81 141 VAL A N 1
ATOM 1068 C CA . VAL A 1 141 ? -42.590 -2.780 33.577 1.00 69.81 141 VAL A CA 1
ATOM 1069 C C . VAL A 1 141 ? -44.060 -2.344 33.646 1.00 69.81 141 VAL A C 1
ATOM 1071 O O . VAL A 1 141 ? -44.744 -2.609 34.637 1.00 69.81 141 VAL A O 1
ATOM 1074 N N . THR A 1 142 ? -44.571 -1.706 32.590 1.00 59.69 142 THR A N 1
ATOM 1075 C CA . THR A 1 142 ? -45.986 -1.309 32.496 1.00 59.69 142 THR A CA 1
ATOM 1076 C C . THR A 1 142 ? -46.897 -2.532 32.394 1.00 59.69 142 THR A C 1
ATOM 1078 O O . THR A 1 142 ? -47.896 -2.596 33.106 1.00 59.69 142 THR A O 1
ATOM 1081 N N . TYR A 1 143 ? -46.530 -3.531 31.583 1.00 57.75 143 TYR A N 1
ATOM 1082 C CA . TYR A 1 143 ? -47.255 -4.801 31.495 1.00 57.75 143 TYR A CA 1
ATOM 1083 C C . TYR A 1 143 ? -47.219 -5.579 32.813 1.00 57.75 143 TYR A C 1
ATOM 1085 O O . TYR A 1 143 ? -48.254 -6.084 33.227 1.00 57.75 143 TYR A O 1
ATOM 1093 N N . HIS A 1 144 ? -46.088 -5.613 33.521 1.00 56.62 144 HIS A N 1
ATOM 1094 C CA . HIS A 1 144 ? -45.987 -6.266 34.828 1.00 56.62 144 HIS A CA 1
ATOM 1095 C C . HIS A 1 144 ? -46.859 -5.573 35.885 1.00 56.62 144 HIS A C 1
ATOM 1097 O O . HIS A 1 144 ? -47.572 -6.243 36.627 1.00 56.62 144 HIS A O 1
ATOM 1103 N N . ARG A 1 145 ? -46.865 -4.231 35.953 1.00 56.50 145 ARG A N 1
ATOM 1104 C CA . ARG A 1 145 ? -47.776 -3.502 36.860 1.00 56.50 145 ARG A CA 1
ATOM 1105 C C . ARG A 1 145 ? -49.245 -3.638 36.459 1.00 56.50 145 ARG A C 1
ATOM 1107 O O . ARG A 1 145 ? -50.109 -3.600 37.328 1.00 56.50 145 ARG A O 1
ATOM 1114 N N . PHE A 1 146 ? -49.539 -3.772 35.168 1.00 55.31 146 PHE A N 1
ATOM 1115 C CA . PHE A 1 146 ? -50.891 -4.043 34.684 1.00 55.31 146 PHE A CA 1
ATOM 1116 C C . PHE A 1 146 ? -51.331 -5.466 35.060 1.00 55.31 146 PHE A C 1
ATOM 1118 O O . PHE A 1 146 ? -52.426 -5.643 35.580 1.00 55.31 146 PHE A O 1
ATOM 1125 N N . PHE A 1 147 ? -50.467 -6.467 34.892 1.00 52.28 147 PHE A N 1
ATOM 1126 C CA . PHE A 1 147 ? -50.751 -7.859 35.241 1.00 52.28 147 PHE A CA 1
ATOM 1127 C C . PHE A 1 147 ? -50.955 -8.054 36.754 1.00 52.28 147 PHE A C 1
ATOM 1129 O O . PHE A 1 147 ? -51.954 -8.642 37.155 1.00 52.28 147 PHE A O 1
ATOM 1136 N N . GLU A 1 148 ? -50.106 -7.456 37.597 1.00 54.78 148 GLU A N 1
ATOM 1137 C CA . GLU A 1 148 ? -50.292 -7.404 39.062 1.00 54.78 148 GLU A CA 1
ATOM 1138 C C . GLU A 1 148 ? -51.633 -6.769 39.469 1.00 54.78 148 GLU A C 1
ATOM 1140 O O . GLU A 1 148 ? -52.270 -7.202 40.424 1.00 54.78 148 GLU A O 1
ATOM 1145 N N . LYS A 1 149 ? -52.100 -5.750 38.737 1.00 53.59 149 LYS A N 1
ATOM 1146 C CA . LYS A 1 149 ? -53.339 -5.033 39.069 1.00 53.59 149 LYS A CA 1
ATOM 1147 C C . LYS A 1 149 ? -54.611 -5.743 38.588 1.00 53.59 149 LYS A C 1
ATOM 1149 O O . LYS A 1 149 ? -55.674 -5.494 39.148 1.00 53.59 149 LYS A O 1
ATOM 1154 N N . TYR A 1 150 ? -54.523 -6.577 37.550 1.00 46.28 150 TYR A N 1
ATOM 1155 C CA . TYR A 1 150 ? -55.690 -7.187 36.897 1.00 46.28 150 TYR A CA 1
ATOM 1156 C C . TYR A 1 150 ? -55.807 -8.703 37.073 1.00 46.28 150 TYR A C 1
ATOM 1158 O O . TYR A 1 150 ? -56.894 -9.234 36.864 1.00 46.28 150 TYR A O 1
ATOM 1166 N N . PHE A 1 151 ? -54.732 -9.401 37.443 1.00 52.03 151 PHE A N 1
ATOM 1167 C CA . PHE A 1 151 ? -54.727 -10.863 37.562 1.00 52.03 151 PHE A CA 1
ATOM 1168 C C . PHE A 1 151 ? -54.379 -11.371 38.972 1.00 52.03 151 PHE A C 1
ATOM 1170 O O . PHE A 1 151 ? -54.214 -12.570 39.171 1.00 52.03 151 PHE A O 1
ATOM 1177 N N . SER A 1 152 ? -54.307 -10.478 39.962 1.00 48.78 152 SER A N 1
ATOM 1178 C CA . SER A 1 152 ? -54.260 -10.853 41.380 1.00 48.78 152 SER A CA 1
ATOM 1179 C C . SER A 1 152 ? -55.697 -11.064 41.886 1.00 48.78 152 SER A C 1
ATOM 1181 O O . SER A 1 152 ? -56.355 -10.120 42.329 1.00 48.78 152 SER A O 1
ATOM 1183 N N . ILE A 1 153 ? -56.203 -12.289 41.702 1.00 45.81 153 ILE A N 1
ATOM 1184 C CA . ILE A 1 153 ? -57.387 -12.866 42.370 1.00 45.81 153 ILE A CA 1
ATOM 1185 C C . ILE A 1 153 ? -56.884 -13.904 43.367 1.00 45.81 153 ILE A C 1
ATOM 1187 O O . ILE A 1 153 ? -56.026 -14.719 42.958 1.00 45.81 153 ILE A O 1
#

Sequence (153 aa):
MKIRISFLVIVYISITSYNVTEATCAANEFECADGTCIQSVYQCDDSFECSDFSDEENCTVVQPCVEGLQQCSSGECVANINDCPITSEIQTTIASSQGQSSDDSLSALQVGIIIVCVLIVVILISIVLIYFFIRYEYSQVTYHRFFEKYFSI

pLDDT: mean 74.94, std 16.2, range [39.06, 97.25]

Foldseek 3Di:
DPPVPVVVVVVVVVVVPPPPPDPLDDPQWDAAPVRDTDGPVQQCPPDQPDPVSRSNPPPPCLVCAPPQWDAEPVSDTHNDNVPPPPDPPPPDPDDDPDDDDPPVPQDPVNVVVVVVVVVVVVVVVVVVVVVVVVVVVVVVVVVVVVCVVPVPD